Protein AF-A0A399RBH5-F1 (afdb_monomer)

Sequence (33 aa):
MYDLAGKRVWVAGHRGMVGAATVRRLEQENCEV

Secondary structure (DSSP, 8-state):
----TT-B---TTTTSHHHHHHHHHHTTTT-B-

Radius of gyration: 9.47 Å; Cα contacts (8 Å, |Δi|>4): 34; chains: 1; bounding box: 20×17×22 Å

InterPro domains:
  IPR036291 NAD(P)-binding domain superfamily [SSF51735] (2-33)

Solvent-accessible surface area (backbone atoms only — not comparable to full-atom values): 2090 Å² total; per-residue (Å²): 136,85,86,46,62,81,38,81,48,84,66,80,61,39,87,43,82,64,28,37,52,50,50,64,56,44,68,72,46,62,33,47,110

Mean predicted aligned error: 2.73 Å

Foldseek 3Di:
DDQQAAEADDQPPCVDPVNVVVVVVVVVRNHHD

Structure (mmCIF, N/CA/C/O backbone):
data_AF-A0A399RBH5-F1
#
_entry.id   AF-A0A399RBH5-F1
#
loop_
_atom_site.group_PDB
_atom_site.id
_atom_site.type_symbol
_atom_site.label_atom_id
_atom_site.label_alt_id
_atom_site.label_comp_id
_atom_site.label_asym_id
_atom_site.label_entity_id
_atom_site.label_seq_id
_atom_site.pdbx_PDB_ins_code
_atom_site.Cartn_x
_atom_site.Cartn_y
_atom_site.Cartn_z
_atom_site.occupancy
_atom_site.B_iso_or_equiv
_atom_site.auth_seq_id
_atom_site.auth_c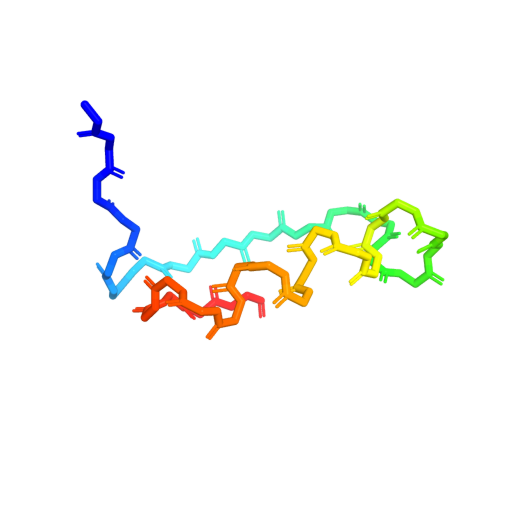omp_id
_atom_site.auth_asym_id
_atom_site.auth_atom_id
_atom_site.pdbx_PDB_model_num
ATOM 1 N N . MET A 1 1 ? -14.769 -16.056 4.158 1.00 63.31 1 MET A N 1
ATOM 2 C CA . MET A 1 1 ? -14.379 -14.793 3.497 1.00 63.31 1 MET A CA 1
ATOM 3 C C . MET A 1 1 ? -13.903 -13.855 4.592 1.00 63.31 1 MET A C 1
ATOM 5 O O . MET A 1 1 ? -14.559 -13.820 5.624 1.00 63.31 1 MET A O 1
ATOM 9 N N . TYR A 1 2 ? -12.740 -13.220 4.441 1.00 81.44 2 TYR A N 1
ATOM 10 C CA . TYR A 1 2 ? -12.239 -12.259 5.429 1.00 81.44 2 TYR A CA 1
ATOM 11 C C . TYR A 1 2 ? -12.751 -10.868 5.077 1.00 81.44 2 TYR A C 1
ATOM 13 O O . TYR A 1 2 ? -12.634 -10.460 3.926 1.00 81.44 2 TYR A O 1
ATOM 21 N N . ASP A 1 3 ? -13.303 -10.169 6.064 1.00 89.88 3 ASP A N 1
ATOM 22 C CA . ASP A 1 3 ? -13.724 -8.780 5.917 1.00 89.88 3 ASP A CA 1
ATOM 23 C C . ASP A 1 3 ? -12.505 -7.849 6.000 1.00 89.88 3 ASP A C 1
ATOM 25 O O . ASP A 1 3 ? -11.679 -7.970 6.915 1.00 89.88 3 ASP A O 1
ATOM 29 N N . LEU A 1 4 ? -12.382 -6.951 5.025 1.00 91.94 4 LEU A N 1
ATOM 30 C CA . LEU A 1 4 ? -11.329 -5.939 4.947 1.00 91.94 4 LEU A CA 1
ATOM 31 C C . LEU A 1 4 ? -11.815 -4.563 5.420 1.00 91.94 4 LEU A C 1
ATOM 33 O O . LEU A 1 4 ? -10.984 -3.670 5.597 1.00 91.94 4 LEU A O 1
ATOM 37 N N . ALA A 1 5 ? -13.113 -4.401 5.697 1.00 93.38 5 ALA A N 1
ATOM 38 C CA . ALA A 1 5 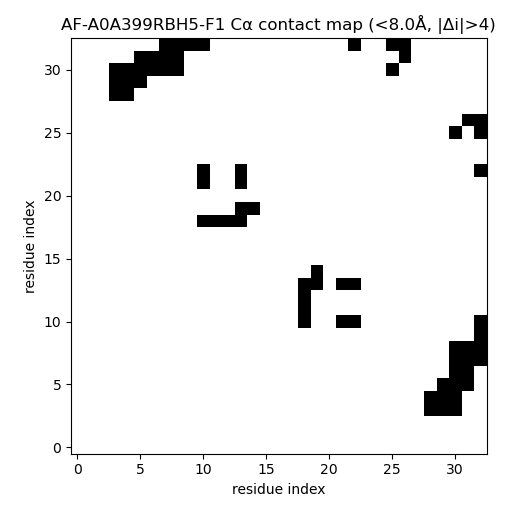? -13.688 -3.133 6.110 1.00 93.38 5 ALA A CA 1
ATOM 39 C C . ALA A 1 5 ? -12.970 -2.555 7.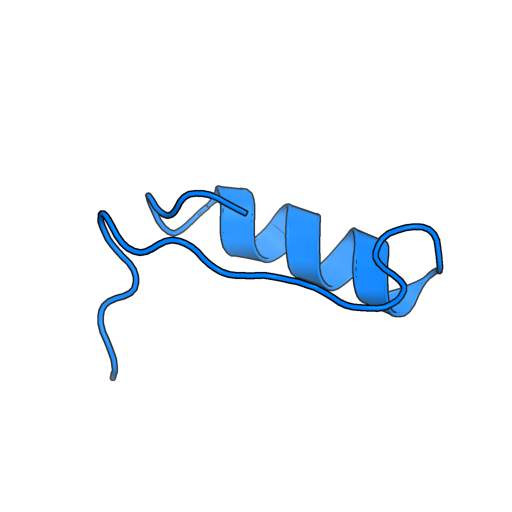341 1.00 93.38 5 ALA A C 1
ATOM 41 O O . ALA A 1 5 ? -12.756 -3.232 8.353 1.00 93.38 5 ALA A O 1
ATO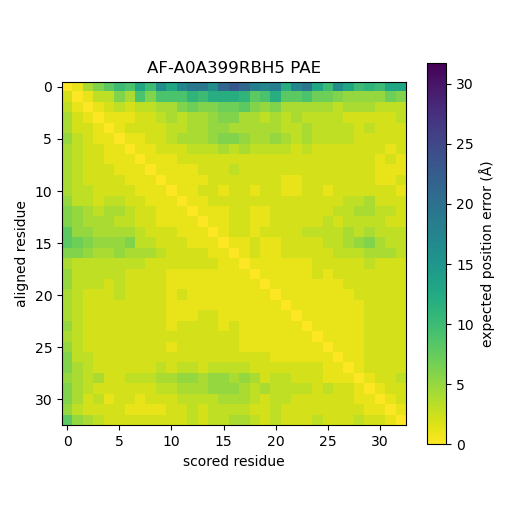M 42 N N . GLY A 1 6 ? -12.561 -1.288 7.236 1.00 93.31 6 GLY A N 1
ATOM 43 C CA . GLY A 1 6 ? -11.864 -0.561 8.301 1.00 93.31 6 GLY A CA 1
ATOM 44 C C . GLY A 1 6 ? -10.446 -1.058 8.607 1.00 93.31 6 GLY A C 1
ATOM 45 O O . GLY A 1 6 ? -9.847 -0.617 9.589 1.00 93.31 6 GLY A O 1
ATOM 46 N N . LYS A 1 7 ? -9.890 -1.976 7.804 1.00 94.69 7 LYS A N 1
ATOM 47 C CA . LYS A 1 7 ? -8.497 -2.415 7.938 1.00 94.69 7 LYS A CA 1
ATOM 48 C C . LYS A 1 7 ? -7.583 -1.571 7.066 1.00 94.69 7 LYS A C 1
ATOM 50 O O . LYS A 1 7 ? -7.971 -1.131 5.988 1.00 94.69 7 LYS A O 1
ATOM 55 N N . ARG A 1 8 ? -6.341 -1.421 7.524 1.00 95.38 8 ARG A N 1
ATOM 56 C CA . ARG A 1 8 ? -5.251 -0.848 6.740 1.00 95.38 8 ARG A CA 1
ATOM 57 C C . ARG A 1 8 ? -4.434 -1.959 6.094 1.00 95.38 8 ARG A C 1
ATOM 59 O O . ARG A 1 8 ? -3.987 -2.879 6.781 1.00 95.38 8 ARG A O 1
ATOM 66 N N . VAL A 1 9 ? -4.262 -1.876 4.786 1.00 94.38 9 VAL A N 1
ATOM 67 C CA . VAL A 1 9 ? -3.596 -2.862 3.939 1.00 94.38 9 VAL A CA 1
ATOM 68 C C . VAL A 1 9 ? -2.426 -2.172 3.254 1.00 94.38 9 VAL A C 1
ATOM 70 O O . VAL A 1 9 ? -2.547 -1.029 2.854 1.00 94.38 9 VAL A O 1
ATOM 73 N N . TRP A 1 10 ? -1.287 -2.851 3.113 1.00 95.88 10 TRP A N 1
ATOM 74 C CA . TRP A 1 10 ? -0.134 -2.314 2.384 1.00 95.88 10 TRP A CA 1
ATOM 75 C C . TRP A 1 10 ? 0.168 -3.181 1.168 1.00 95.88 10 TRP A C 1
ATOM 77 O O . TRP A 1 10 ? 0.316 -4.398 1.289 1.00 95.88 10 TRP A O 1
ATOM 87 N N . VAL A 1 11 ? 0.319 -2.551 0.001 1.00 96.06 11 VAL A N 1
ATOM 88 C CA . VAL A 1 11 ? 0.682 -3.237 -1.246 1.00 96.06 11 VAL A CA 1
ATOM 89 C C . VAL A 1 11 ? 2.104 -2.857 -1.661 1.00 96.06 11 VAL A C 1
ATOM 91 O O . VAL A 1 11 ? 2.378 -1.759 -2.159 1.00 96.06 11 VAL A O 1
ATOM 94 N N . ALA A 1 12 ? 3.038 -3.791 -1.482 1.00 96.69 12 ALA A N 1
ATOM 95 C CA . ALA A 1 12 ? 4.395 -3.640 -1.993 1.00 96.69 12 ALA A CA 1
ATOM 96 C C . 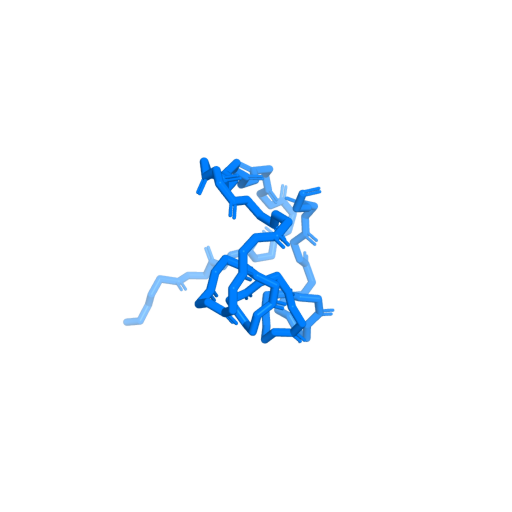ALA A 1 12 ? 4.382 -3.606 -3.532 1.00 96.69 12 ALA A C 1
ATOM 98 O O . ALA A 1 12 ? 3.695 -4.392 -4.180 1.00 96.69 12 ALA A O 1
ATOM 99 N N . GLY A 1 13 ? 5.136 -2.679 -4.130 1.00 95.62 13 GLY A N 1
ATOM 100 C CA . GLY A 1 13 ? 5.186 -2.543 -5.590 1.00 95.62 13 GLY A CA 1
ATOM 101 C C . GLY A 1 13 ? 3.893 -2.019 -6.234 1.00 95.62 13 GLY A C 1
ATOM 102 O O . GLY A 1 13 ? 3.680 -2.257 -7.422 1.00 95.62 13 GLY A O 1
ATOM 103 N N . HIS A 1 14 ? 3.052 -1.274 -5.500 1.00 96.56 14 HIS A N 1
ATOM 104 C CA . HIS A 1 14 ? 1.769 -0.716 -5.976 1.00 96.56 14 HIS A CA 1
ATOM 105 C C . HIS A 1 14 ? 1.844 0.151 -7.251 1.00 96.56 14 HIS A C 1
ATOM 107 O O . HIS A 1 14 ? 0.817 0.449 -7.848 1.00 96.56 14 HIS A O 1
ATOM 113 N N . ARG A 1 15 ? 3.040 0.559 -7.691 1.00 95.56 15 ARG A N 1
ATOM 114 C CA . ARG A 1 15 ? 3.246 1.327 -8.933 1.00 95.56 15 ARG A CA 1
ATOM 115 C C . ARG A 1 15 ? 3.449 0.457 -10.179 1.00 95.56 15 ARG A C 1
ATOM 117 O O . ARG A 1 15 ? 3.455 0.984 -11.285 1.00 95.56 15 ARG A O 1
ATOM 124 N N . GLY A 1 16 ? 3.657 -0.851 -10.016 1.00 97.00 16 GLY A N 1
ATOM 125 C CA . GLY A 1 16 ? 3.783 -1.797 -11.127 1.00 97.00 16 GLY A CA 1
ATOM 126 C C . GLY A 1 16 ? 2.425 -2.248 -11.674 1.00 97.00 16 GLY A C 1
ATOM 127 O O . GLY A 1 16 ? 1.385 -1.958 -11.088 1.00 97.00 16 GLY A O 1
ATOM 128 N N . MET A 1 17 ? 2.430 -3.019 -12.768 1.00 96.00 17 MET A N 1
ATOM 129 C CA . MET A 1 17 ? 1.195 -3.463 -13.438 1.00 96.00 17 MET A CA 1
ATOM 130 C C . MET A 1 17 ? 0.237 -4.220 -12.504 1.00 96.00 17 MET A C 1
ATOM 132 O O . MET A 1 17 ? -0.955 -3.924 -12.468 1.00 96.00 17 MET A O 1
ATOM 136 N N . VAL A 1 18 ? 0.760 -5.171 -11.722 1.00 97.06 18 VAL A N 1
ATOM 137 C CA . VAL A 1 18 ? -0.051 -5.993 -10.808 1.00 97.06 18 VAL A CA 1
ATOM 138 C C . VAL A 1 18 ? -0.401 -5.223 -9.541 1.00 97.06 18 VAL A C 1
ATOM 140 O O . VAL A 1 18 ? -1.557 -5.206 -9.140 1.00 97.06 18 VAL A O 1
ATOM 143 N N . GLY A 1 19 ? 0.575 -4.539 -8.936 1.00 97.38 19 GLY A N 1
ATOM 144 C CA . GLY A 1 19 ? 0.354 -3.779 -7.707 1.00 97.38 19 GLY A CA 1
ATOM 145 C C . GLY A 1 19 ? -0.729 -2.712 -7.871 1.00 97.38 19 GLY A C 1
ATOM 146 O O . GLY A 1 19 ? -1.613 -2.610 -7.026 1.00 97.38 19 GLY A O 1
ATOM 147 N N . ALA A 1 20 ? -0.722 -1.988 -8.993 1.00 97.06 20 ALA A N 1
ATOM 148 C CA . ALA A 1 20 ? -1.739 -0.984 -9.290 1.00 97.06 20 ALA A CA 1
ATOM 149 C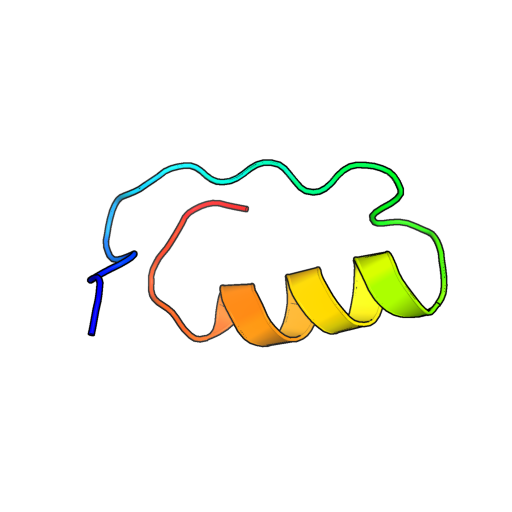 C . ALA A 1 20 ? -3.129 -1.607 -9.512 1.00 97.06 20 ALA A C 1
ATOM 151 O O . ALA A 1 20 ? -4.134 -1.039 -9.088 1.00 97.06 20 ALA A O 1
ATOM 152 N N . ALA A 1 21 ? -3.206 -2.781 -10.150 1.00 97.44 21 ALA A N 1
ATOM 153 C CA . ALA A 1 21 ? -4.467 -3.504 -10.319 1.00 97.44 21 ALA A CA 1
ATOM 154 C C . ALA A 1 21 ? -5.028 -3.997 -8.976 1.00 97.44 21 ALA A C 1
ATOM 156 O O . ALA A 1 21 ? -6.229 -3.884 -8.731 1.00 97.44 21 ALA A O 1
ATOM 157 N N . THR A 1 22 ? -4.159 -4.483 -8.088 1.00 96.31 22 THR A N 1
ATOM 158 C CA . THR A 1 22 ? -4.539 -4.899 -6.736 1.00 96.31 22 THR A CA 1
ATOM 159 C C . THR A 1 22 ? -5.069 -3.722 -5.921 1.00 96.31 22 THR A C 1
ATOM 161 O O . THR A 1 22 ? -6.133 -3.851 -5.322 1.00 96.31 22 THR A O 1
ATOM 164 N N . VAL A 1 23 ? -4.397 -2.561 -5.946 1.00 96.56 23 VAL A N 1
ATOM 165 C CA . VAL A 1 23 ? -4.882 -1.345 -5.264 1.00 96.56 23 VAL A CA 1
ATOM 166 C C . VAL A 1 23 ? -6.271 -0.948 -5.767 1.00 96.56 23 VAL A C 1
ATOM 168 O O . VAL A 1 23 ? -7.187 -0.826 -4.962 1.00 96.56 23 VAL A O 1
ATOM 171 N N . ARG A 1 24 ? -6.475 -0.875 -7.089 1.00 95.56 24 ARG A N 1
ATOM 172 C CA . ARG A 1 24 ? -7.785 -0.546 -7.689 1.00 95.56 24 ARG A CA 1
ATOM 173 C C . ARG A 1 24 ? -8.911 -1.486 -7.262 1.00 95.56 24 ARG A C 1
ATOM 175 O O . ARG A 1 24 ? -10.065 -1.077 -7.182 1.00 95.56 24 ARG A O 1
ATOM 182 N N . ARG A 1 25 ? -8.604 -2.765 -7.030 1.00 95.06 25 ARG A N 1
ATOM 183 C CA . ARG A 1 25 ? -9.598 -3.727 -6.544 1.00 95.06 25 ARG A CA 1
ATOM 184 C C . ARG A 1 25 ? -9.874 -3.548 -5.053 1.00 95.06 25 ARG A C 1
ATOM 186 O O . ARG A 1 25 ? -11.028 -3.684 -4.656 1.00 95.06 25 ARG A O 1
ATOM 193 N N . LEU A 1 26 ? -8.846 -3.266 -4.252 1.00 95.00 26 LEU A N 1
ATOM 194 C CA . LEU A 1 26 ? -8.966 -3.050 -2.807 1.00 95.00 26 LEU A CA 1
ATOM 19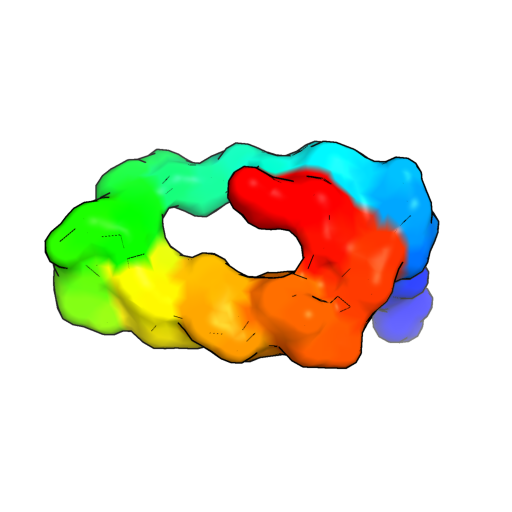5 C C . LEU A 1 26 ? -9.706 -1.752 -2.465 1.00 95.00 26 LEU A C 1
ATOM 197 O O . LEU A 1 26 ? -10.457 -1.730 -1.499 1.00 95.00 26 LEU A O 1
ATOM 201 N N . GLU A 1 27 ? -9.599 -0.715 -3.297 1.00 92.69 27 GLU A N 1
ATOM 202 C CA . GLU A 1 27 ? -10.397 0.518 -3.172 1.00 92.69 27 GLU A CA 1
ATOM 203 C C . GLU A 1 27 ? -11.920 0.255 -3.154 1.00 92.69 27 GLU A C 1
ATOM 205 O O . GLU A 1 27 ? -12.687 1.089 -2.680 1.00 92.69 27 GLU A O 1
ATOM 210 N N . GLN A 1 2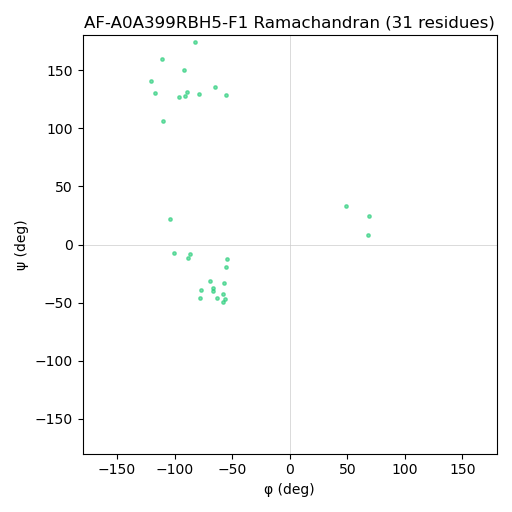8 ? -12.375 -0.914 -3.623 1.00 94.06 28 GLN A N 1
ATOM 211 C CA . GLN A 1 28 ? -13.785 -1.322 -3.596 1.00 94.06 28 GLN A CA 1
ATOM 212 C C . GLN A 1 28 ? -14.209 -2.009 -2.281 1.00 94.06 28 GLN A C 1
ATOM 214 O O . GLN A 1 28 ? -15.397 -2.251 -2.091 1.00 94.06 28 GLN A O 1
ATOM 219 N N . GLU A 1 29 ? -13.279 -2.333 -1.376 1.00 92.19 29 GLU A N 1
ATOM 220 C CA . GLU A 1 29 ? -13.517 -3.185 -0.192 1.00 92.19 29 GLU A CA 1
ATOM 221 C C . GLU A 1 29 ? -13.616 -2.412 1.144 1.00 92.19 29 GLU A C 1
ATOM 223 O O . GLU A 1 29 ? -13.435 -2.985 2.215 1.00 92.19 29 GLU A O 1
ATOM 228 N N . ASN A 1 30 ? -13.922 -1.108 1.119 1.00 91.25 30 ASN A N 1
ATOM 229 C CA . ASN A 1 30 ? -14.039 -0.240 2.310 1.00 91.25 30 ASN A CA 1
ATOM 230 C C . ASN A 1 30 ? -12.849 -0.347 3.295 1.00 91.25 30 ASN A C 1
ATOM 232 O O . ASN A 1 30 ? -13.001 -0.243 4.517 1.00 91.25 30 ASN A O 1
ATOM 236 N N . CYS A 1 31 ? -11.658 -0.586 2.751 1.00 93.44 31 CYS A N 1
ATOM 237 C CA . CYS A 1 31 ? -10.397 -0.653 3.473 1.00 93.44 31 CYS A CA 1
ATOM 238 C C . CYS A 1 31 ? -9.502 0.537 3.109 1.00 93.44 31 CYS A C 1
ATOM 240 O O . CYS A 1 31 ? -9.666 1.156 2.058 1.00 93.44 31 CYS A O 1
ATOM 242 N N . GLU A 1 32 ? -8.528 0.837 3.961 1.00 94.75 32 GLU A N 1
ATOM 243 C CA . GLU A 1 32 ? -7.472 1.809 3.673 1.00 94.75 32 GLU A CA 1
ATOM 244 C C . GLU A 1 32 ? -6.287 1.069 3.030 1.00 94.75 32 GLU 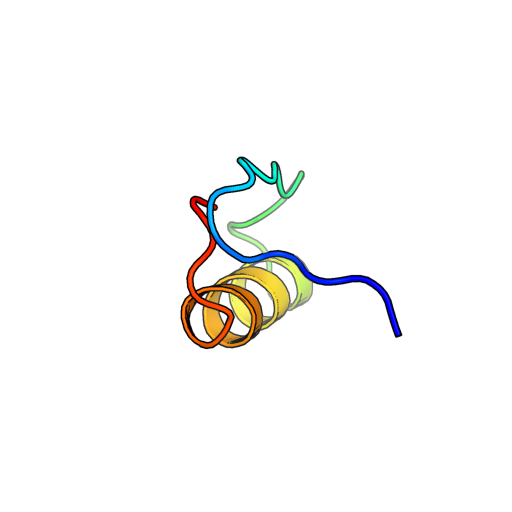A C 1
ATOM 246 O O . GLU A 1 32 ? -5.832 0.065 3.579 1.00 94.75 32 GLU A O 1
ATOM 251 N N . VAL A 1 33 ? -5.807 1.528 1.870 1.00 92.44 33 VAL A N 1
ATOM 252 C CA . VAL A 1 33 ? -4.792 0.847 1.031 1.00 92.44 33 VAL A CA 1
ATOM 253 C C . VAL A 1 33 ? -3.496 1.650 0.944 1.00 92.44 33 VAL A C 1
ATOM 255 O O . VAL A 1 33 ? -3.582 2.897 0.956 1.00 92.44 33 VAL A O 1
#

Organism: NCBI:txid1608422

pLDDT: mean 93.49, std 6.1, range [63.31, 97.44]